Protein AF-A0A813C1U4-F1 (afdb_monomer_lite)

Foldseek 3Di:
DEEEAELVCLVVQCVDDDDPPDDRPSLVSLLPAQEYEHEQPVVDDPVSSVVSVVVSCVSPVRHHYFYYYPPDTD

Structure (mmCIF, N/CA/C/O backbone):
data_AF-A0A813C1U4-F1
#
_entry.id   AF-A0A813C1U4-F1
#
loop_
_atom_site.group_PDB
_atom_site.id
_atom_site.type_symbol
_atom_site.label_atom_id
_atom_site.label_alt_id
_atom_site.label_comp_id
_atom_site.label_asym_id
_atom_site.label_entity_id
_atom_site.label_seq_id
_atom_site.pdbx_PDB_ins_code
_atom_site.Cartn_x
_atom_site.Cartn_y
_atom_site.Cartn_z
_atom_site.occupancy
_atom_site.B_iso_or_equiv
_atom_site.auth_seq_id
_atom_site.auth_comp_id
_atom_site.auth_asym_id
_atom_site.auth_atom_id
_atom_site.pdbx_PDB_model_num
ATOM 1 N N . VAL A 1 1 ? -15.395 3.664 0.261 1.00 92.44 1 VAL A N 1
ATOM 2 C CA . VAL A 1 1 ? -14.201 4.532 0.163 1.00 92.44 1 VAL A CA 1
ATOM 3 C C . VAL A 1 1 ? -13.217 3.979 -0.863 1.00 92.44 1 VAL A C 1
ATOM 5 O O . VAL A 1 1 ? -12.984 2.773 -0.906 1.00 92.44 1 VAL A O 1
ATOM 8 N N . ILE A 1 2 ? -12.664 4.852 -1.710 1.00 96.25 2 ILE A N 1
ATOM 9 C CA . ILE A 1 2 ? -11.579 4.516 -2.645 1.00 96.25 2 ILE A CA 1
ATOM 10 C C . ILE A 1 2 ? -10.325 5.259 -2.190 1.00 96.25 2 ILE A C 1
ATOM 12 O O . ILE A 1 2 ? -10.383 6.469 -1.983 1.00 96.25 2 ILE A O 1
ATOM 16 N N . THR A 1 3 ? -9.207 4.544 -2.094 1.00 97.31 3 THR A N 1
ATOM 17 C CA . THR A 1 3 ? -7.897 5.108 -1.745 1.00 97.31 3 THR A CA 1
ATOM 18 C C . THR A 1 3 ? -6.939 4.939 -2.919 1.00 97.31 3 THR A C 1
ATOM 20 O O . THR A 1 3 ? -6.918 3.894 -3.572 1.00 97.31 3 THR A O 1
ATOM 23 N N . VAL A 1 4 ? -6.118 5.955 -3.186 1.00 97.06 4 VAL A N 1
ATOM 24 C CA . VAL A 1 4 ? -5.005 5.866 -4.139 1.00 97.06 4 VAL A CA 1
ATOM 25 C C . VAL A 1 4 ? -3.709 5.761 -3.346 1.00 97.06 4 VAL A C 1
ATOM 27 O O . VAL A 1 4 ? -3.400 6.644 -2.554 1.00 97.06 4 VAL A O 1
ATOM 30 N N . ALA A 1 5 ? -2.947 4.695 -3.571 1.00 97.12 5 ALA A N 1
ATOM 31 C CA . ALA A 1 5 ? -1.681 4.447 -2.897 1.00 97.12 5 ALA A CA 1
ATOM 32 C C . ALA A 1 5 ? -0.518 4.473 -3.896 1.00 97.12 5 ALA A C 1
ATOM 34 O O . ALA A 1 5 ? -0.602 3.924 -4.996 1.00 97.12 5 ALA A O 1
ATOM 35 N N . ASP A 1 6 ? 0.584 5.108 -3.505 1.00 97.38 6 ASP A N 1
ATOM 36 C CA . ASP A 1 6 ? 1.827 5.158 -4.276 1.00 97.38 6 ASP A CA 1
ATOM 37 C C . ASP A 1 6 ? 2.690 3.927 -3.969 1.00 97.38 6 ASP A C 1
ATOM 39 O O . ASP A 1 6 ? 3.231 3.810 -2.870 1.00 97.38 6 ASP A O 1
ATOM 43 N N . ALA A 1 7 ? 2.867 3.032 -4.944 1.00 97.19 7 ALA A N 1
ATOM 44 C CA . ALA A 1 7 ? 3.623 1.794 -4.769 1.00 97.19 7 ALA A CA 1
ATOM 45 C C . ALA A 1 7 ? 5.088 2.012 -4.358 1.00 97.19 7 ALA A C 1
ATOM 47 O O . ALA A 1 7 ? 5.636 1.191 -3.626 1.00 97.19 7 ALA A O 1
ATOM 48 N N . LYS A 1 8 ? 5.719 3.113 -4.787 1.00 96.75 8 LYS A N 1
ATOM 49 C CA . LYS A 1 8 ? 7.127 3.401 -4.482 1.00 96.75 8 LYS A CA 1
ATOM 50 C C . LYS A 1 8 ? 7.322 3.827 -3.028 1.00 96.75 8 LYS A C 1
ATOM 52 O O . LYS A 1 8 ? 8.327 3.474 -2.421 1.00 96.75 8 LYS A O 1
ATOM 57 N N . ASN A 1 9 ? 6.371 4.582 -2.480 1.00 96.69 9 ASN A N 1
ATOM 58 C CA . ASN A 1 9 ? 6.529 5.246 -1.182 1.00 96.69 9 ASN A CA 1
ATOM 59 C C . ASN A 1 9 ? 5.675 4.641 -0.058 1.00 96.69 9 ASN A C 1
ATOM 61 O O . ASN A 1 9 ? 5.933 4.926 1.111 1.00 96.69 9 ASN A O 1
ATOM 65 N N . LEU A 1 10 ? 4.678 3.807 -0.377 1.00 96.31 10 LEU A N 1
ATOM 66 C CA . LEU A 1 10 ? 3.721 3.286 0.605 1.00 96.31 10 LEU A CA 1
ATOM 67 C C . LEU A 1 10 ? 4.401 2.577 1.780 1.00 96.31 10 LEU A C 1
ATOM 69 O O . LEU A 1 10 ? 3.961 2.735 2.912 1.00 96.31 10 LEU A O 1
ATOM 73 N N . ARG A 1 11 ? 5.477 1.818 1.537 1.00 93.81 11 ARG A N 1
ATOM 74 C CA . ARG A 1 11 ? 6.177 1.107 2.615 1.00 93.81 11 ARG A CA 1
ATOM 75 C C . ARG A 1 11 ? 6.704 2.070 3.676 1.00 93.81 11 ARG A C 1
ATOM 77 O O . ARG A 1 11 ? 6.407 1.854 4.839 1.00 93.81 11 ARG A O 1
ATOM 84 N N . GLY A 1 12 ? 7.392 3.134 3.256 1.00 94.12 12 GLY A N 1
ATOM 85 C CA . GLY A 1 12 ? 7.882 4.169 4.167 1.00 94.12 12 GLY A CA 1
ATOM 86 C C . GLY A 1 12 ? 6.738 4.831 4.929 1.00 94.12 12 GLY A C 1
ATOM 87 O O . GLY A 1 12 ? 6.780 4.886 6.144 1.00 94.12 12 GLY A O 1
ATOM 88 N N . ARG A 1 13 ? 5.648 5.190 4.237 1.00 94.81 13 ARG A N 1
ATOM 89 C CA . ARG A 1 13 ? 4.463 5.789 4.878 1.00 94.81 13 ARG A CA 1
ATOM 90 C C . ARG A 1 13 ? 3.816 4.902 5.939 1.00 94.81 13 ARG A C 1
ATOM 92 O O . ARG A 1 13 ? 3.336 5.407 6.946 1.00 94.81 13 ARG A O 1
ATOM 99 N N . LEU A 1 14 ? 3.792 3.589 5.717 1.00 93.19 14 LEU A N 1
ATOM 100 C CA . LEU A 1 14 ? 3.277 2.627 6.696 1.00 93.19 14 LEU A CA 1
ATOM 101 C C . LEU A 1 14 ? 4.207 2.451 7.903 1.00 93.19 14 LEU A C 1
ATOM 103 O O . LEU A 1 14 ? 3.735 2.025 8.951 1.00 93.19 14 LEU A O 1
ATOM 107 N N . ASP A 1 15 ? 5.493 2.760 7.743 1.00 92.19 15 ASP A N 1
ATOM 108 C CA . ASP A 1 15 ? 6.529 2.621 8.768 1.00 92.19 15 ASP A CA 1
ATOM 109 C C . ASP A 1 15 ? 6.890 3.984 9.416 1.00 92.19 15 ASP A C 1
ATOM 111 O O . ASP A 1 15 ? 7.770 4.040 10.273 1.00 92.19 15 ASP A O 1
ATOM 115 N N . ASP A 1 16 ? 6.221 5.080 9.023 1.00 92.56 16 ASP A N 1
ATOM 116 C CA . ASP A 1 16 ? 6.423 6.422 9.584 1.00 92.56 16 ASP A CA 1
ATOM 117 C C . ASP A 1 16 ? 6.112 6.419 11.093 1.00 92.56 16 ASP A C 1
ATOM 119 O O . ASP A 1 16 ? 5.069 5.918 11.533 1.00 92.56 16 ASP A O 1
ATOM 123 N N . ASN A 1 17 ? 7.003 7.028 11.883 1.00 88.19 17 ASN A N 1
ATOM 124 C CA . ASN A 1 17 ? 6.778 7.237 13.311 1.00 88.19 17 ASN A CA 1
ATOM 125 C C . ASN A 1 17 ? 5.612 8.207 13.509 1.00 88.19 17 ASN A C 1
ATOM 127 O O . ASN A 1 17 ? 5.595 9.301 12.943 1.00 88.19 17 ASN A O 1
ATOM 131 N N . ILE A 1 18 ? 4.660 7.811 14.344 1.00 90.94 18 ILE A N 1
ATOM 132 C CA . ILE A 1 18 ? 3.488 8.614 14.682 1.00 90.94 18 ILE A CA 1
ATOM 133 C C . ILE A 1 18 ? 3.586 9.121 16.114 1.00 90.94 18 ILE A C 1
ATOM 135 O O . ILE A 1 18 ? 4.188 8.480 16.973 1.00 90.94 18 ILE A O 1
ATOM 139 N N . GLU A 1 19 ? 2.985 10.282 16.359 1.00 90.75 19 GLU A N 1
ATOM 140 C CA . GLU A 1 19 ? 2.828 10.813 17.712 1.00 90.75 19 GLU A CA 1
ATOM 141 C C . GLU A 1 19 ? 2.036 9.835 18.588 1.00 90.75 19 GLU A C 1
ATOM 143 O O . GLU A 1 19 ? 1.128 9.139 18.119 1.00 90.75 19 GLU A O 1
ATOM 148 N N . GLU A 1 20 ? 2.367 9.809 19.876 1.00 88.62 20 GLU A N 1
ATOM 149 C CA . GLU A 1 20 ? 1.698 8.953 20.848 1.00 88.62 20 GLU A CA 1
ATOM 150 C C . GLU A 1 20 ? 0.185 9.231 20.880 1.00 88.62 20 GLU A C 1
ATOM 152 O O . GLU A 1 20 ? -0.266 10.377 20.895 1.00 88.62 20 GLU A O 1
ATOM 157 N N . GLY A 1 21 ? -0.615 8.163 20.836 1.00 88.56 21 GLY A N 1
ATOM 158 C CA . GLY A 1 21 ? -2.077 8.244 20.811 1.00 88.56 21 GLY A CA 1
ATOM 159 C C . GLY A 1 21 ? -2.704 8.488 19.433 1.00 88.56 21 GLY A C 1
ATOM 160 O O . GLY A 1 21 ? -3.930 8.436 19.319 1.00 88.56 21 GLY A O 1
ATOM 161 N N . LYS A 1 22 ? -1.912 8.704 18.372 1.00 91.81 22 LYS A N 1
ATOM 162 C CA . LYS A 1 22 ? -2.421 8.754 16.991 1.00 91.81 22 LYS A CA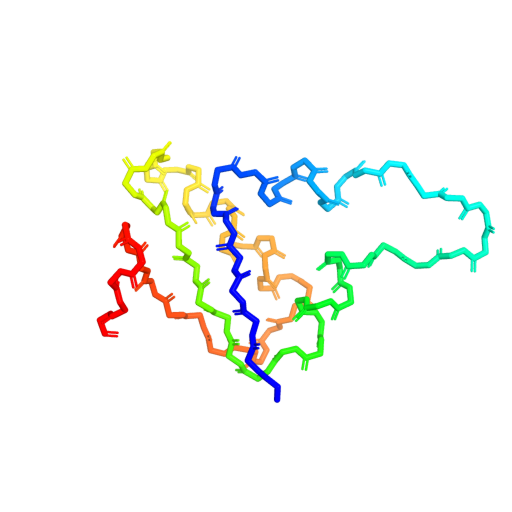 1
ATOM 163 C C . LYS A 1 22 ? -2.308 7.397 16.303 1.00 91.81 22 LYS A C 1
ATOM 165 O O . LYS A 1 22 ? -1.537 6.532 16.701 1.00 91.81 22 LYS A O 1
ATOM 170 N N . VAL A 1 23 ? -3.100 7.215 15.249 1.00 89.69 23 VAL A N 1
ATOM 171 C CA . VAL A 1 23 ? -3.010 6.060 14.348 1.00 89.69 23 VAL A CA 1
ATOM 172 C C . VAL A 1 23 ? -2.356 6.518 13.052 1.00 89.69 23 VAL A C 1
ATOM 174 O O . VAL A 1 23 ? -2.617 7.623 12.581 1.00 89.69 23 VAL A O 1
ATOM 177 N N . ASN A 1 24 ? -1.522 5.665 12.458 1.00 95.00 24 ASN A N 1
ATOM 178 C CA . ASN A 1 24 ? -0.918 5.944 11.162 1.00 95.00 24 ASN A CA 1
ATOM 179 C C . ASN A 1 24 ? -2.008 6.128 10.090 1.00 95.00 24 ASN A C 1
ATOM 181 O O . ASN A 1 24 ? -2.823 5.235 9.843 1.00 95.00 24 ASN A O 1
ATOM 185 N N . GLU A 1 25 ? -2.016 7.298 9.451 1.00 94.12 25 GLU A N 1
ATOM 186 C CA . GLU A 1 25 ? -3.031 7.660 8.462 1.00 94.12 25 GLU A CA 1
ATOM 187 C C . GLU A 1 25 ? -2.985 6.732 7.242 1.00 94.12 25 GLU A C 1
ATOM 189 O O . GLU A 1 25 ? -4.026 6.265 6.784 1.00 94.12 25 GLU A O 1
ATOM 194 N N . ALA A 1 26 ? -1.790 6.391 6.747 1.00 95.56 26 ALA A N 1
ATOM 195 C CA . ALA A 1 26 ? -1.644 5.473 5.620 1.00 95.56 26 ALA A CA 1
ATOM 196 C C . ALA A 1 26 ? -2.194 4.083 5.966 1.00 95.56 26 ALA A C 1
ATOM 198 O O . ALA A 1 26 ? -2.853 3.454 5.137 1.00 95.56 26 ALA A O 1
ATOM 199 N N . PHE A 1 27 ? -1.991 3.623 7.203 1.00 96.44 27 PHE A N 1
ATOM 200 C CA . PHE A 1 27 ? -2.606 2.388 7.681 1.00 96.44 27 PHE A CA 1
ATOM 201 C C . PHE A 1 27 ? -4.139 2.483 7.662 1.00 96.44 27 PHE A C 1
ATOM 203 O O . PHE A 1 27 ? -4.788 1.610 7.087 1.00 96.44 27 PHE A O 1
ATOM 210 N N . GLN A 1 28 ? -4.725 3.552 8.214 1.00 96.44 28 GLN A N 1
ATOM 211 C CA . GLN A 1 28 ? -6.183 3.743 8.217 1.00 96.44 28 GLN A CA 1
ATOM 212 C C . GLN A 1 28 ? -6.766 3.818 6.801 1.00 96.44 28 GLN A C 1
ATOM 214 O O . GLN A 1 28 ? -7.760 3.153 6.507 1.00 96.44 28 GLN A O 1
ATOM 219 N N . GLN A 1 29 ? -6.134 4.576 5.903 1.00 96.81 29 GLN A N 1
ATOM 220 C CA . GLN A 1 29 ? -6.577 4.715 4.515 1.00 96.81 29 GLN A CA 1
ATOM 221 C C . GLN A 1 29 ? -6.607 3.371 3.773 1.00 96.81 29 GLN A C 1
ATOM 223 O O . GLN A 1 29 ? -7.475 3.167 2.923 1.00 96.81 29 GLN A O 1
ATOM 228 N N . ILE A 1 30 ? -5.681 2.455 4.077 1.00 97.69 30 ILE A N 1
ATOM 229 C CA . ILE A 1 30 ? -5.667 1.092 3.526 1.00 97.69 30 ILE A CA 1
ATOM 230 C C . ILE A 1 30 ? -6.708 0.206 4.226 1.00 97.69 30 ILE A C 1
ATOM 232 O O . ILE A 1 30 ? -7.435 -0.533 3.556 1.00 97.69 30 ILE A O 1
ATOM 236 N N . ALA A 1 31 ? -6.818 0.295 5.552 1.00 97.50 31 ALA A N 1
ATOM 237 C CA . ALA A 1 31 ? -7.727 -0.519 6.359 1.00 97.50 31 ALA A CA 1
ATOM 238 C C . ALA A 1 31 ? -9.210 -0.268 6.039 1.00 97.50 31 ALA A C 1
ATOM 240 O O . ALA A 1 31 ? -9.991 -1.215 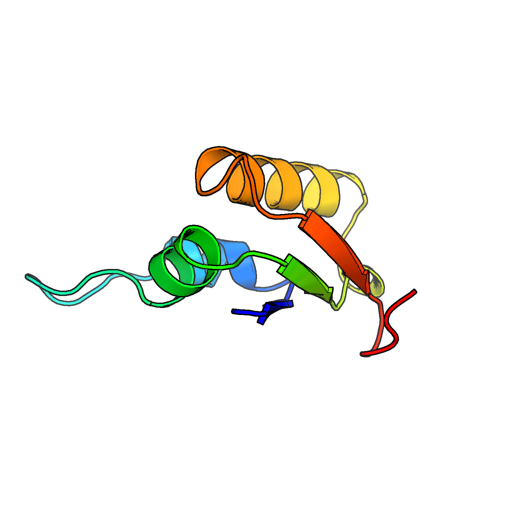5.996 1.00 97.50 31 ALA A O 1
ATOM 241 N N . PHE A 1 32 ? -9.595 0.978 5.755 1.00 97.25 32 PHE A N 1
ATOM 242 C CA . PHE A 1 32 ? -10.991 1.351 5.487 1.00 97.25 32 PHE A CA 1
ATOM 243 C C . PHE A 1 32 ? -11.362 1.408 3.997 1.00 97.25 32 PHE A C 1
ATOM 245 O O . PHE A 1 32 ? -12.504 1.717 3.655 1.00 97.25 32 PHE A O 1
ATOM 252 N N . ALA A 1 33 ? -10.424 1.138 3.087 1.00 98.12 33 ALA A N 1
ATOM 253 C CA . ALA A 1 33 ? -10.702 1.179 1.656 1.00 98.12 33 ALA A CA 1
ATOM 254 C C . ALA A 1 33 ? -11.477 -0.057 1.174 1.00 98.12 33 ALA A C 1
ATOM 256 O O . ALA A 1 33 ? -11.085 -1.192 1.434 1.00 98.12 33 ALA A O 1
ATOM 257 N N . ASP A 1 34 ? -12.502 0.159 0.346 1.00 97.62 34 ASP A N 1
ATOM 258 C CA . ASP A 1 34 ? -13.138 -0.915 -0.434 1.00 97.62 34 ASP A CA 1
ATOM 259 C C . ASP A 1 34 ? -12.313 -1.235 -1.688 1.00 97.62 34 ASP A C 1
ATOM 261 O O . ASP A 1 34 ? -12.238 -2.376 -2.156 1.00 97.62 34 ASP A O 1
ATOM 265 N N . LYS A 1 35 ? -11.685 -0.199 -2.260 1.00 97.81 35 LYS A N 1
ATOM 266 C CA . LYS A 1 35 ? -10.807 -0.299 -3.428 1.00 97.81 35 LYS A CA 1
ATOM 267 C C . LYS A 1 35 ? -9.546 0.522 -3.222 1.00 97.81 35 LYS A C 1
ATOM 269 O O . LYS A 1 35 ? -9.614 1.686 -2.832 1.00 97.81 35 LYS A O 1
ATOM 274 N N . ILE A 1 36 ? -8.413 -0.077 -3.565 1.00 98.25 36 ILE A N 1
ATOM 275 C CA . ILE A 1 36 ? -7.096 0.546 -3.488 1.00 98.25 36 ILE A CA 1
ATOM 276 C C . ILE A 1 36 ? -6.521 0.602 -4.897 1.00 98.25 36 ILE A C 1
ATOM 278 O O . ILE A 1 36 ? -6.204 -0.431 -5.488 1.00 98.25 36 ILE A O 1
ATOM 282 N N . ILE A 1 37 ? -6.381 1.806 -5.438 1.00 98.12 37 ILE A N 1
ATOM 283 C CA . ILE A 1 37 ? -5.667 2.030 -6.694 1.00 98.12 37 ILE A CA 1
ATOM 284 C C . ILE A 1 37 ? -4.181 2.102 -6.355 1.00 98.12 37 ILE A C 1
ATOM 286 O O . ILE A 1 37 ? -3.714 3.092 -5.794 1.00 98.12 37 ILE A O 1
ATOM 290 N N . LEU A 1 38 ? -3.441 1.048 -6.684 1.00 97.69 38 LEU A N 1
ATOM 291 C CA . LEU A 1 38 ? -2.004 0.975 -6.461 1.00 97.69 38 LEU A CA 1
ATOM 292 C C . LEU A 1 38 ? -1.278 1.543 -7.685 1.00 97.69 38 LEU A C 1
ATOM 294 O O . LEU A 1 38 ? -1.107 0.854 -8.691 1.00 97.69 38 LEU A O 1
ATOM 298 N N . ASN A 1 39 ? -0.906 2.820 -7.600 1.00 97.69 39 ASN A N 1
ATOM 299 C CA . ASN A 1 39 ? -0.316 3.601 -8.683 1.00 97.69 39 ASN A CA 1
ATOM 300 C C . ASN A 1 39 ? 1.220 3.616 -8.620 1.00 97.69 39 ASN A C 1
ATOM 302 O O . ASN A 1 39 ? 1.820 3.281 -7.601 1.00 97.69 39 ASN A O 1
ATOM 306 N N . LYS A 1 40 ? 1.848 4.078 -9.707 1.00 97.06 40 LYS A N 1
ATOM 307 C CA . LYS A 1 40 ? 3.306 4.163 -9.891 1.00 97.06 40 LYS A CA 1
ATOM 308 C C . LYS A 1 40 ? 3.995 2.798 -9.885 1.00 97.06 40 LYS A C 1
ATOM 310 O O . LYS A 1 40 ? 5.162 2.691 -9.515 1.00 97.06 40 LYS A O 1
ATOM 315 N N . LEU A 1 41 ? 3.285 1.755 -10.326 1.00 96.69 41 LEU A N 1
ATOM 316 C CA . LEU A 1 41 ? 3.869 0.422 -10.495 1.00 96.69 41 LEU A CA 1
ATOM 317 C C . LEU A 1 41 ? 5.009 0.404 -11.525 1.00 96.69 41 LEU A C 1
ATOM 319 O O . LEU A 1 41 ? 5.838 -0.493 -11.493 1.00 96.69 41 LEU A O 1
ATOM 323 N N . ASP A 1 42 ? 5.083 1.410 -12.399 1.00 96.56 42 ASP A N 1
ATOM 324 C CA . ASP A 1 42 ? 6.185 1.620 -13.337 1.00 96.56 42 ASP A CA 1
ATOM 325 C C . ASP A 1 42 ? 7.495 2.080 -12.672 1.00 96.56 42 ASP A C 1
ATOM 327 O O . ASP A 1 42 ? 8.539 2.061 -13.317 1.00 96.56 42 ASP A O 1
ATOM 331 N N . LEU A 1 43 ? 7.460 2.480 -11.396 1.00 97.50 43 LEU A N 1
ATOM 332 C CA . LEU A 1 43 ? 8.627 2.965 -10.651 1.00 97.50 43 LEU A CA 1
ATOM 333 C C . LEU A 1 43 ? 9.198 1.946 -9.653 1.00 97.50 43 LEU A C 1
ATOM 335 O O . LEU A 1 43 ? 10.079 2.304 -8.869 1.00 97.50 43 LEU A O 1
ATOM 339 N N . VAL A 1 44 ? 8.682 0.715 -9.640 1.00 96.81 44 VAL A N 1
ATOM 340 C CA . VAL A 1 44 ? 9.088 -0.353 -8.714 1.00 96.81 44 VAL A CA 1
ATOM 341 C C . VAL A 1 44 ? 9.337 -1.655 -9.470 1.00 96.81 44 VAL A C 1
ATOM 343 O O . VAL A 1 44 ? 8.784 -1.875 -10.547 1.00 96.81 44 VAL A O 1
ATOM 346 N N . THR A 1 45 ? 10.167 -2.532 -8.911 1.00 97.62 45 THR A N 1
ATOM 347 C CA . THR A 1 45 ? 10.390 -3.870 -9.478 1.00 97.62 45 THR A CA 1
ATOM 348 C C . THR A 1 45 ? 9.195 -4.790 -9.221 1.00 97.62 45 THR A C 1
ATOM 350 O O . THR A 1 45 ? 8.356 -4.525 -8.355 1.00 97.62 45 THR A O 1
ATOM 353 N N . SER A 1 46 ? 9.124 -5.911 -9.944 1.00 95.50 46 SER A N 1
ATOM 354 C CA . SER A 1 46 ? 8.097 -6.938 -9.725 1.00 95.50 46 SER A CA 1
ATOM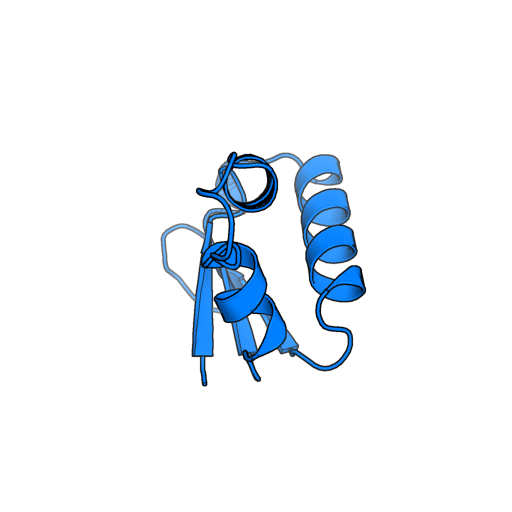 355 C C . SER A 1 46 ? 8.082 -7.443 -8.279 1.00 95.50 46 SER A C 1
ATOM 357 O O . SER A 1 46 ? 7.012 -7.521 -7.678 1.00 95.50 46 SER A O 1
ATOM 359 N N . ASP A 1 47 ? 9.254 -7.695 -7.693 1.00 97.06 47 ASP A N 1
ATOM 360 C CA . ASP A 1 47 ? 9.378 -8.179 -6.311 1.00 97.06 47 ASP A CA 1
ATOM 361 C C . ASP A 1 47 ? 8.887 -7.140 -5.298 1.00 97.06 47 ASP A C 1
ATOM 363 O O . ASP A 1 47 ? 8.158 -7.461 -4.359 1.00 97.06 47 ASP A O 1
ATOM 367 N N . GLN A 1 48 ? 9.214 -5.863 -5.522 1.00 96.62 48 GLN A N 1
ATOM 36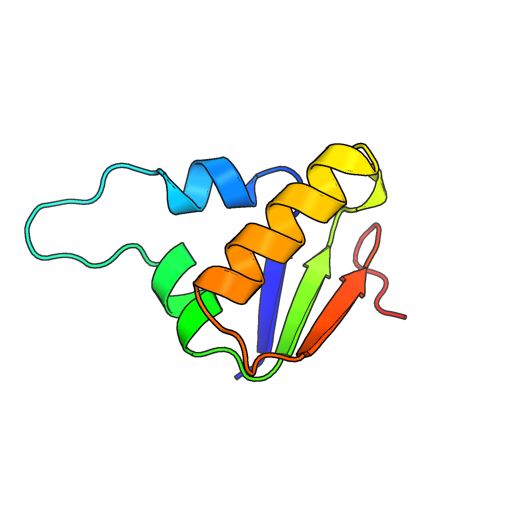8 C CA . GLN A 1 48 ? 8.691 -4.766 -4.708 1.00 96.62 48 GLN A CA 1
ATOM 369 C C . GLN A 1 48 ?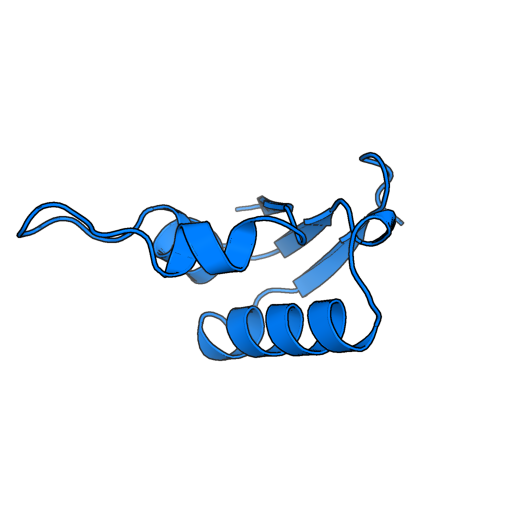 7.166 -4.671 -4.830 1.00 96.62 48 GLN A C 1
ATOM 371 O O . GLN A 1 48 ? 6.475 -4.548 -3.820 1.00 96.62 48 GLN A O 1
ATOM 376 N N . ALA A 1 49 ? 6.619 -4.778 -6.042 1.00 96.19 49 ALA A N 1
ATOM 377 C CA . ALA A 1 49 ? 5.177 -4.744 -6.262 1.00 96.19 49 ALA A CA 1
ATOM 378 C C . ALA A 1 49 ? 4.449 -5.915 -5.576 1.00 96.19 49 ALA A C 1
ATOM 380 O O . ALA A 1 49 ? 3.358 -5.713 -5.037 1.00 96.19 49 ALA A O 1
ATOM 381 N N . ILE A 1 50 ? 5.039 -7.115 -5.575 1.00 96.62 50 ILE A N 1
ATOM 382 C CA . ILE A 1 50 ? 4.523 -8.282 -4.843 1.00 96.62 50 ILE A CA 1
ATOM 383 C C . ILE A 1 50 ? 4.538 -7.993 -3.340 1.00 96.62 50 ILE A C 1
ATOM 385 O O . ILE A 1 50 ? 3.484 -8.043 -2.706 1.00 96.62 50 ILE A O 1
ATOM 389 N N . SER A 1 51 ? 5.683 -7.568 -2.800 1.00 96.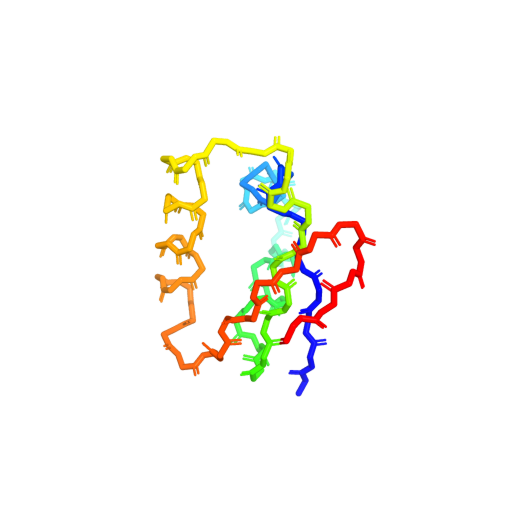62 51 SER A N 1
ATOM 390 C CA . SER A 1 51 ? 5.841 -7.265 -1.372 1.00 96.62 51 SER A CA 1
ATOM 391 C C . SER A 1 51 ? 4.863 -6.188 -0.880 1.00 96.62 51 SER A C 1
ATOM 393 O O . SER A 1 51 ? 4.237 -6.339 0.171 1.00 96.62 51 SER A O 1
ATOM 395 N N . ILE A 1 52 ? 4.664 -5.109 -1.648 1.00 96.62 52 ILE A N 1
ATOM 396 C CA . ILE A 1 52 ? 3.679 -4.074 -1.305 1.00 96.62 52 ILE A CA 1
ATOM 397 C C . ILE A 1 52 ? 2.249 -4.627 -1.347 1.00 96.62 52 ILE A C 1
ATOM 399 O O . ILE A 1 52 ? 1.460 -4.324 -0.450 1.00 96.62 52 ILE A O 1
ATOM 403 N N . LYS A 1 53 ? 1.892 -5.443 -2.348 1.00 96.56 53 LYS A N 1
ATOM 404 C CA . LYS A 1 53 ? 0.554 -6.055 -2.414 1.00 96.56 53 LYS A CA 1
ATOM 405 C C . LYS A 1 53 ? 0.295 -6.971 -1.224 1.00 96.56 53 LYS A C 1
ATOM 407 O O . LYS A 1 53 ? -0.800 -6.922 -0.672 1.00 96.56 53 LYS A O 1
ATOM 412 N N . GLU A 1 54 ? 1.279 -7.763 -0.812 1.00 96.94 54 GLU A N 1
ATOM 413 C CA . GLU A 1 54 ? 1.184 -8.604 0.384 1.00 96.94 54 GLU A CA 1
ATOM 414 C C . GLU A 1 54 ? 0.986 -7.759 1.643 1.00 96.94 54 GLU A C 1
ATOM 416 O O . GLU A 1 54 ? 0.069 -8.027 2.417 1.00 96.94 54 GLU A O 1
ATOM 421 N N . LYS A 1 55 ? 1.757 -6.674 1.809 1.00 96.44 55 LYS A N 1
ATOM 422 C CA . LYS A 1 55 ? 1.593 -5.758 2.949 1.00 96.44 55 LYS A CA 1
ATOM 423 C C . LYS A 1 55 ? 0.192 -5.134 2.976 1.00 96.44 55 LYS A C 1
ATOM 425 O O . LYS A 1 55 ? -0.442 -5.126 4.027 1.00 96.44 55 LYS A O 1
ATOM 430 N N . ILE A 1 56 ? -0.336 -4.700 1.826 1.00 97.25 56 ILE A N 1
ATOM 431 C CA . ILE A 1 56 ? -1.722 -4.214 1.710 1.00 97.25 56 ILE A CA 1
ATOM 432 C C . ILE A 1 56 ? -2.722 -5.305 2.111 1.00 97.25 56 ILE A C 1
ATOM 434 O O . ILE A 1 56 ? -3.650 -5.027 2.864 1.00 97.25 56 ILE A O 1
ATOM 438 N N . ARG A 1 57 ? -2.540 -6.545 1.640 1.00 97.62 57 ARG A N 1
ATOM 439 C CA . ARG A 1 57 ? -3.439 -7.669 1.954 1.00 97.62 57 ARG A CA 1
ATOM 440 C C . ARG A 1 57 ? -3.416 -8.065 3.426 1.00 97.62 57 ARG A C 1
ATOM 442 O O . ARG A 1 57 ? -4.464 -8.440 3.944 1.00 97.62 57 ARG A O 1
ATOM 449 N N . ASN A 1 58 ? -2.265 -7.951 4.083 1.00 97.31 58 ASN A N 1
ATOM 450 C CA . ASN A 1 58 ? -2.133 -8.191 5.518 1.00 97.31 58 ASN A CA 1
ATOM 451 C C . ASN A 1 58 ? -2.898 -7.150 6.344 1.00 97.31 58 ASN A C 1
ATOM 453 O O . ASN A 1 58 ? -3.442 -7.490 7.388 1.00 97.31 58 ASN A O 1
ATOM 457 N N . ILE A 1 59 ? -2.975 -5.903 5.866 1.00 97.25 59 ILE A N 1
ATOM 458 C CA . ILE A 1 59 ? -3.759 -4.840 6.512 1.00 97.25 59 ILE A CA 1
ATOM 459 C C . ILE A 1 59 ? -5.250 -4.993 6.189 1.00 97.25 59 ILE A C 1
ATOM 461 O O . ILE A 1 59 ? -6.095 -4.908 7.074 1.00 97.25 59 ILE A O 1
ATOM 465 N N . ASN A 1 60 ? -5.585 -5.217 4.917 1.00 97.81 60 ASN A N 1
ATOM 466 C CA . ASN A 1 60 ? -6.959 -5.319 4.447 1.00 97.81 60 ASN A CA 1
ATOM 467 C C . ASN A 1 60 ? -7.098 -6.410 3.378 1.00 97.81 60 ASN A C 1
ATOM 469 O O . ASN A 1 60 ? -6.839 -6.214 2.185 1.00 97.81 60 ASN A O 1
ATOM 473 N N . LYS A 1 61 ? -7.573 -7.578 3.813 1.00 97.56 61 LYS A N 1
ATOM 474 C CA . LYS A 1 61 ? -7.805 -8.733 2.940 1.00 97.56 61 LYS A CA 1
ATOM 475 C C . LYS A 1 61 ? -8.934 -8.494 1.933 1.00 97.56 61 LYS A C 1
ATOM 477 O O . LYS A 1 61 ? -8.888 -9.065 0.842 1.00 97.56 61 LYS A O 1
ATOM 482 N N . TYR A 1 62 ? -9.915 -7.659 2.273 1.00 96.38 62 TYR A N 1
ATOM 483 C CA . TYR A 1 62 ? -11.164 -7.502 1.523 1.00 96.38 62 TYR A CA 1
ATOM 484 C C . TYR A 1 62 ? -11.085 -6.442 0.419 1.00 96.38 62 TYR A C 1
ATOM 486 O O . TYR A 1 62 ? -11.796 -6.556 -0.580 1.00 96.38 62 TYR A O 1
ATOM 494 N N . ALA A 1 63 ? -10.188 -5.458 0.538 1.00 97.56 63 ALA A N 1
ATOM 495 C CA . ALA A 1 63 ? -10.037 -4.409 -0.467 1.00 97.56 63 ALA A CA 1
ATOM 496 C C . ALA A 1 63 ? -9.688 -4.971 -1.855 1.00 97.56 63 ALA A C 1
ATOM 498 O O . ALA A 1 63 ? -8.777 -5.792 -2.019 1.00 97.56 63 ALA A O 1
ATOM 499 N N . LYS A 1 64 ? -10.348 -4.480 -2.909 1.00 97.50 64 LYS A N 1
ATOM 500 C CA . LYS A 1 64 ? -9.925 -4.770 -4.287 1.00 97.50 64 LYS A CA 1
ATOM 501 C C . LYS A 1 64 ? -8.722 -3.896 -4.644 1.00 97.50 64 LYS A C 1
ATOM 503 O O . LYS A 1 64 ? -8.838 -2.675 -4.686 1.00 97.50 64 LYS A O 1
ATOM 508 N N . ILE A 1 65 ? -7.588 -4.517 -4.962 1.00 97.44 65 ILE A N 1
ATOM 509 C CA . ILE A 1 65 ? -6.392 -3.808 -5.433 1.00 97.44 65 ILE A CA 1
ATOM 510 C C . ILE A 1 65 ? -6.468 -3.661 -6.956 1.00 97.44 65 ILE A C 1
ATOM 512 O O . ILE A 1 65 ? -6.550 -4.661 -7.670 1.00 97.44 65 ILE A O 1
ATOM 516 N N . VAL A 1 66 ? -6.429 -2.425 -7.447 1.00 97.38 66 VAL A N 1
ATOM 517 C CA . VAL A 1 66 ? -6.455 -2.086 -8.874 1.00 97.38 66 VAL A CA 1
ATOM 518 C C . VAL A 1 66 ? -5.083 -1.532 -9.271 1.00 97.38 66 VAL A C 1
ATOM 520 O O . VAL A 1 66 ? -4.660 -0.523 -8.707 1.00 97.38 66 VAL A O 1
ATOM 523 N N . PRO A 1 67 ? -4.351 -2.175 -10.196 1.00 96.31 67 PRO A N 1
ATOM 524 C CA . PRO A 1 67 ? -3.042 -1.695 -10.620 1.00 96.31 67 PRO A CA 1
ATOM 525 C C . PRO A 1 67 ? -3.169 -0.446 -11.501 1.00 96.31 67 PRO A C 1
ATOM 527 O O . PRO A 1 67 ? -4.017 -0.387 -12.393 1.00 96.31 67 PRO A O 1
ATOM 530 N N . ALA A 1 68 ? -2.286 0.526 -11.292 1.00 97.12 68 ALA A N 1
ATOM 531 C CA . ALA A 1 68 ? -2.199 1.730 -12.107 1.00 97.12 68 ALA A CA 1
ATOM 532 C C . ALA A 1 68 ? -0.740 2.145 -12.351 1.00 97.12 68 ALA A C 1
ATOM 534 O O . ALA A 1 68 ? 0.160 1.885 -11.546 1.00 97.12 68 ALA A O 1
ATOM 535 N N . VAL A 1 69 ? -0.514 2.816 -13.478 1.00 95.69 69 VAL A N 1
ATOM 536 C CA . VAL A 1 69 ? 0.782 3.405 -13.851 1.00 95.69 69 VAL A CA 1
ATOM 537 C C . VAL A 1 69 ? 0.550 4.818 -14.348 1.00 95.69 69 VAL A C 1
ATOM 539 O O . VAL A 1 69 ? -0.397 5.059 -15.100 1.00 95.69 69 VAL A O 1
ATOM 542 N N . LYS A 1 70 ? 1.387 5.771 -13.929 1.00 94.12 70 LYS A N 1
ATOM 543 C CA . LYS A 1 70 ? 1.264 7.188 -14.332 1.00 94.12 70 LYS A CA 1
ATOM 544 C C . LYS A 1 70 ? -0.169 7.749 -14.200 1.00 94.12 70 LYS A C 1
ATOM 546 O O . LYS A 1 70 ? -0.619 8.515 -15.047 1.00 94.12 70 LYS A O 1
ATOM 551 N N . GLY A 1 71 ? -0.908 7.317 -13.172 1.00 87.56 71 GLY A N 1
ATOM 552 C CA . GLY A 1 71 ? -2.297 7.731 -12.921 1.00 87.56 71 GLY A CA 1
ATOM 553 C C . GLY A 1 71 ? -3.353 7.096 -13.835 1.00 87.56 71 GLY A C 1
ATOM 554 O O . GLY A 1 71 ? -4.538 7.362 -13.661 1.00 87.56 71 GLY A O 1
ATOM 555 N N . ARG A 1 72 ? -2.961 6.238 -14.782 1.00 88.75 72 ARG A N 1
ATOM 556 C CA . ARG A 1 72 ? -3.888 5.497 -15.643 1.00 88.75 72 ARG A CA 1
ATOM 557 C C . ARG A 1 72 ? -4.331 4.225 -14.936 1.00 88.75 72 ARG A C 1
ATOM 559 O O . ARG A 1 72 ? -3.515 3.339 -14.673 1.00 88.75 72 ARG A O 1
ATOM 566 N N . VAL A 1 73 ? -5.621 4.159 -14.639 1.00 77.88 73 VAL A N 1
ATOM 567 C CA . VAL A 1 73 ? -6.276 3.001 -14.029 1.00 77.88 73 VAL A CA 1
ATOM 568 C C . VAL A 1 73 ? -6.763 2.089 -15.155 1.00 77.88 73 VAL A C 1
ATOM 570 O O . VAL A 1 73 ? -7.396 2.578 -16.089 1.00 77.88 73 VAL A O 1
ATOM 573 N N . LYS A 1 74 ? -6.409 0.801 -15.099 1.00 61.28 74 LYS A N 1
ATOM 574 C CA . LYS A 1 74 ? -6.903 -0.221 -16.035 1.00 61.28 74 LYS A CA 1
ATOM 575 C C . LYS A 1 74 ? -8.175 -0.882 -15.521 1.00 61.28 74 LYS A C 1
ATOM 577 O O . LYS A 1 74 ? -8.288 -1.056 -14.285 1.00 61.28 74 LYS A O 1
#

Sequence (74 aa):
VITVADAKNLRGRLDDNIEEGKVNEAFQQIAFADKIILNKLDLVTSDQAISIKEKIRNINKYAKIVPAVKGRVK

pLDDT: mean 94.91, std 5.19, range [61.28, 98.25]

Radius of gyration: 11.98 Å; chains: 1; bounding box: 25×20×37 Å

Organism: NCBI:txid1628268

InterPro domains:
  IPR003495 CobW/HypB/UreG, nucleotide-binding domain [PF02492] (1-66)
  IPR027417 P-loop containing nucleoside triphosphate hydrolase [G3DSA:3.40.50.300] (1-74)
  IPR051316 Zinc-regulated GTPase metalloprotein activator [PTHR13748] (1-73)

Secondary structure (DSSP, 8-state):
-EEEEETTTHHHHHH----TT---HHHHHHHT-SEEEEE-GGGS-HHHHHHHHHHHHHH-SSSEEEEEETTEE-